Protein AF-A0A6B2CEX8-F1 (afdb_monomer)

pLDDT: mean 95.41, std 5.42, range [62.34, 98.5]

Sequence (78 aa):
MLAVEFRDRSWFSQDTVELCRSLGVTTVSVDTPIESWVVPSNEVVYLRLQGRVEWYAYEYSEEELEGLAGTIADVDPG

Radius of gyration: 12.55 Å; Cα contacts (8 Å, |Δi|>4): 129; chains: 1; bounding box: 32×22×28 Å

Secondary structure (DSSP, 8-state):
--EE---SGGG-SHHHHHHHHHTTPEEEEEESSS-EE---SSS--EEEE--SSSTT-----HHHHHHHHHHHHH----

Structure (mmCIF, N/CA/C/O backbone):
data_AF-A0A6B2CEX8-F1
#
_entry.id   AF-A0A6B2CEX8-F1
#
loop_
_atom_site.group_PDB
_atom_site.id
_atom_site.type_symbol
_atom_site.label_atom_id
_atom_site.label_alt_id
_atom_site.label_comp_id
_atom_site.label_asym_id
_atom_site.label_entity_id
_atom_site.label_seq_id
_atom_site.pdbx_PDB_ins_code
_atom_site.Cartn_x
_atom_site.Cartn_y
_atom_site.Cartn_z
_atom_site.occupancy
_atom_site.B_iso_or_equiv
_atom_site.auth_seq_id
_atom_site.auth_comp_id
_atom_site.auth_asym_id
_atom_site.auth_atom_id
_atom_site.pdbx_PDB_model_num
ATOM 1 N N . MET A 1 1 ? -4.210 -9.124 15.252 1.00 77.06 1 MET A N 1
ATOM 2 C CA . MET A 1 1 ? -4.664 -8.279 14.131 1.00 77.06 1 MET A CA 1
ATOM 3 C C . MET A 1 1 ? -4.886 -9.185 12.937 1.00 77.06 1 MET A C 1
ATOM 5 O O . MET A 1 1 ? -4.018 -10.009 12.672 1.00 77.06 1 MET A O 1
ATOM 9 N N . LEU A 1 2 ? -6.046 -9.100 12.288 1.00 95.81 2 LEU A N 1
ATOM 10 C CA . LEU A 1 2 ? -6.316 -9.811 11.039 1.00 95.81 2 LEU A CA 1
ATOM 11 C C . LEU A 1 2 ? -6.083 -8.835 9.883 1.00 95.81 2 LEU A C 1
ATOM 13 O O . LEU A 1 2 ? -6.585 -7.714 9.939 1.00 95.81 2 LEU A O 1
ATOM 17 N N . ALA A 1 3 ? -5.340 -9.262 8.864 1.00 97.75 3 ALA A N 1
ATOM 18 C CA . ALA A 1 3 ? -5.108 -8.486 7.654 1.00 97.75 3 ALA A CA 1
ATOM 19 C C . ALA A 1 3 ? -5.484 -9.311 6.418 1.00 97.75 3 ALA A C 1
ATOM 21 O O . ALA A 1 3 ? -5.264 -10.525 6.402 1.00 97.75 3 ALA A O 1
ATOM 22 N N . VAL A 1 4 ? -6.061 -8.664 5.405 1.00 98.00 4 VAL A N 1
ATOM 23 C CA . VAL A 1 4 ? -6.520 -9.318 4.170 1.00 98.00 4 VAL A CA 1
ATOM 24 C C . VAL A 1 4 ? -5.958 -8.585 2.959 1.00 98.00 4 VAL A C 1
ATOM 26 O O . VAL A 1 4 ? -6.083 -7.369 2.845 1.00 98.00 4 VAL A O 1
ATOM 29 N N . GLU A 1 5 ? -5.341 -9.346 2.056 1.00 98.19 5 GLU A N 1
ATOM 30 C CA . GLU A 1 5 ? -4.855 -8.869 0.761 1.00 98.19 5 GLU A CA 1
ATOM 31 C C . GLU A 1 5 ? -5.783 -9.353 -0.349 1.00 98.19 5 GLU A C 1
ATOM 33 O O . GLU A 1 5 ? -6.071 -10.549 -0.451 1.00 98.19 5 GLU A O 1
ATOM 38 N N . PHE A 1 6 ? -6.203 -8.429 -1.208 1.00 97.50 6 PHE A N 1
ATOM 39 C CA . PHE A 1 6 ? -6.983 -8.728 -2.401 1.00 97.50 6 PHE A CA 1
ATOM 40 C C . PHE A 1 6 ? -6.076 -8.794 -3.634 1.00 97.50 6 PHE A C 1
ATOM 42 O O . PHE A 1 6 ? -5.070 -8.094 -3.720 1.00 97.50 6 PHE A O 1
ATOM 49 N N . ARG A 1 7 ? -6.425 -9.660 -4.593 1.00 96.38 7 ARG A N 1
ATOM 50 C CA . ARG A 1 7 ? -5.665 -9.853 -5.846 1.00 96.38 7 ARG A CA 1
ATOM 51 C C . ARG A 1 7 ? -6.464 -9.583 -7.114 1.00 96.38 7 ARG A C 1
ATOM 53 O O . ARG A 1 7 ? -5.901 -9.639 -8.201 1.00 96.38 7 ARG A O 1
ATOM 60 N N . ASP A 1 8 ? -7.757 -9.319 -6.979 1.00 96.81 8 ASP A N 1
ATOM 61 C CA . ASP A 1 8 ? -8.614 -8.964 -8.102 1.00 96.81 8 ASP A CA 1
ATOM 62 C C . ASP A 1 8 ? -8.948 -7.474 -8.029 1.00 96.81 8 ASP A C 1
ATOM 64 O O . ASP A 1 8 ? -9.260 -6.957 -6.952 1.00 96.81 8 ASP A O 1
ATOM 68 N N . ARG A 1 9 ? -8.885 -6.795 -9.181 1.00 96.44 9 ARG A N 1
ATOM 69 C CA . ARG A 1 9 ? -9.105 -5.349 -9.286 1.00 96.44 9 ARG A CA 1
ATOM 70 C C . ARG A 1 9 ? -10.468 -4.904 -8.773 1.00 96.44 9 ARG A C 1
ATOM 72 O O . ARG A 1 9 ? -10.592 -3.762 -8.345 1.00 96.44 9 ARG A O 1
ATOM 79 N N . SER A 1 10 ? -11.472 -5.782 -8.768 1.00 97.31 10 SER A N 1
ATOM 80 C CA . SER A 1 10 ? -12.808 -5.448 -8.266 1.00 97.31 10 SER A CA 1
ATOM 81 C C . SER A 1 10 ? -12.832 -5.045 -6.787 1.00 97.31 10 SER A C 1
ATOM 83 O O . SER A 1 10 ? -13.813 -4.458 -6.341 1.00 97.31 10 SER A O 1
ATOM 85 N N . TRP A 1 11 ? -11.789 -5.384 -6.023 1.00 97.75 11 TRP A N 1
ATOM 86 C CA . TRP A 1 11 ? -11.693 -5.118 -4.585 1.00 97.75 11 TRP A CA 1
ATOM 87 C C . TRP A 1 11 ? -10.871 -3.873 -4.235 1.00 97.75 11 TRP A C 1
ATOM 89 O O . TRP A 1 11 ? -10.847 -3.468 -3.076 1.00 97.75 11 TRP A O 1
ATOM 99 N N . PHE A 1 12 ? -10.208 -3.236 -5.203 1.00 97.25 12 PHE A N 1
ATOM 100 C CA . PHE A 1 12 ? -9.471 -1.993 -4.961 1.00 97.25 12 PHE A CA 1
ATOM 101 C C . PHE A 1 12 ? -10.432 -0.801 -5.023 1.00 97.25 12 PHE A C 1
ATOM 103 O O . PHE A 1 12 ? -10.471 -0.041 -5.988 1.00 97.25 12 PHE A O 1
ATOM 110 N N . SER A 1 13 ? -11.279 -0.685 -4.000 1.00 97.44 13 SER A N 1
ATOM 111 C CA . SER A 1 13 ? -12.332 0.326 -3.916 1.00 97.44 13 SER A CA 1
ATOM 112 C C . SER A 1 13 ? -12.526 0.834 -2.492 1.00 97.44 13 SER A C 1
ATOM 114 O O . SER A 1 13 ? -12.227 0.142 -1.516 1.00 97.44 13 SER A O 1
ATOM 116 N N . GLN A 1 14 ? -13.087 2.038 -2.374 1.00 96.56 14 GLN A N 1
ATOM 117 C CA . GLN A 1 14 ? -13.421 2.632 -1.081 1.00 96.56 14 GLN A CA 1
ATOM 118 C C . GLN A 1 14 ? -14.426 1.775 -0.293 1.00 96.56 14 GLN A C 1
ATOM 120 O O . GLN A 1 14 ? -14.246 1.584 0.907 1.00 96.56 14 GLN A O 1
ATOM 125 N N . ASP A 1 15 ? -15.411 1.177 -0.971 1.00 98.19 15 ASP A N 1
ATOM 126 C CA . ASP A 1 15 ? -16.389 0.268 -0.356 1.00 98.19 15 ASP A CA 1
ATOM 127 C C . ASP A 1 15 ? -15.703 -0.917 0.344 1.00 98.19 15 ASP A C 1
ATOM 129 O O . ASP A 1 15 ? -16.107 -1.332 1.431 1.00 98.19 15 ASP A O 1
ATOM 133 N N . THR A 1 16 ? -14.625 -1.445 -0.248 1.00 97.94 16 THR A N 1
ATOM 134 C CA . THR A 1 16 ? -13.834 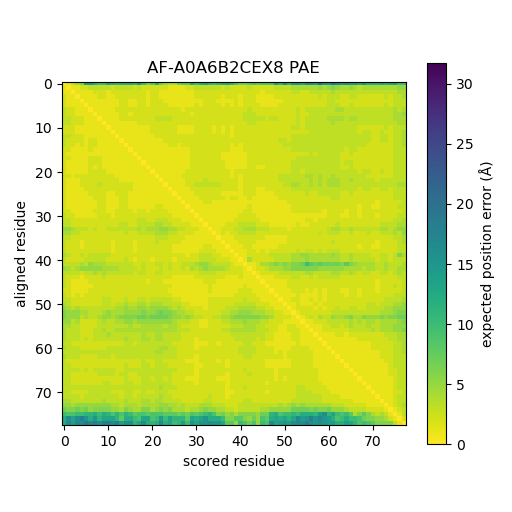-2.529 0.354 1.00 97.94 16 THR A CA 1
ATOM 135 C C . THR A 1 16 ? -13.098 -2.051 1.605 1.00 97.94 16 THR A C 1
ATOM 137 O O . THR A 1 16 ? -13.109 -2.744 2.624 1.00 97.94 16 THR A O 1
ATOM 140 N N . VAL A 1 17 ? -12.506 -0.853 1.567 1.00 97.12 17 VAL A N 1
ATOM 141 C CA . VAL A 1 17 ? -11.829 -0.255 2.733 1.00 97.12 17 VAL A CA 1
ATOM 142 C C . VAL A 1 17 ? -12.815 -0.036 3.879 1.00 97.12 17 VAL A C 1
ATOM 144 O O . VAL A 1 17 ? -12.510 -0.361 5.028 1.00 97.12 17 VAL A O 1
ATOM 147 N N . GLU A 1 18 ? -14.009 0.474 3.580 1.00 97.56 18 GLU A N 1
ATOM 148 C CA . GLU A 1 18 ? -15.073 0.702 4.560 1.00 97.56 18 GLU A CA 1
ATOM 149 C C . GLU A 1 18 ? -15.609 -0.603 5.149 1.00 97.56 18 GLU A C 1
ATOM 151 O O . GLU A 1 18 ? -15.785 -0.700 6.367 1.00 97.56 18 GLU A O 1
ATOM 156 N N . LEU A 1 19 ? -15.784 -1.637 4.321 1.00 97.88 19 LEU A N 1
ATOM 157 C CA . LEU A 1 19 ? -16.128 -2.976 4.786 1.00 97.88 19 LEU A CA 1
ATOM 158 C C . LEU A 1 19 ? -15.069 -3.505 5.761 1.00 97.88 19 LEU A C 1
ATOM 160 O O . LEU A 1 19 ? -15.408 -3.892 6.881 1.00 97.88 19 LEU A O 1
ATOM 164 N N . CYS A 1 20 ? -13.790 -3.484 5.381 1.00 97.31 20 CYS A N 1
ATOM 165 C CA . CYS A 1 20 ? -12.698 -3.931 6.244 1.00 97.31 20 CYS A CA 1
ATOM 166 C C . CYS A 1 20 ? -12.628 -3.126 7.549 1.00 97.31 20 CYS A C 1
ATOM 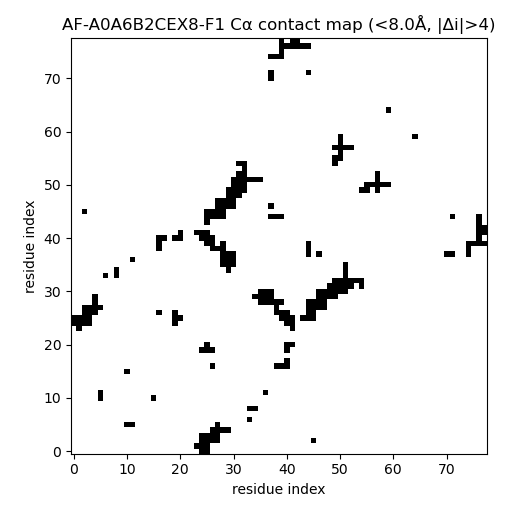168 O O . CYS A 1 20 ? -12.493 -3.724 8.619 1.00 97.31 20 CYS A O 1
ATOM 170 N N . ARG A 1 21 ? -12.812 -1.800 7.484 1.00 96.19 21 ARG A N 1
ATOM 171 C CA . ARG A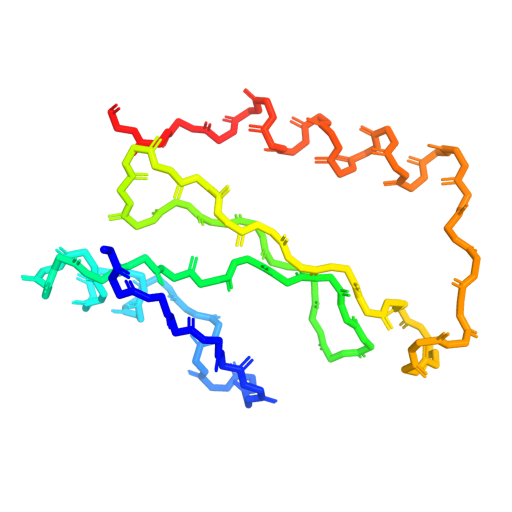 1 21 ? -12.898 -0.923 8.662 1.00 96.19 21 ARG A CA 1
ATOM 172 C C . ARG A 1 21 ? -14.036 -1.346 9.591 1.00 96.19 21 ARG A C 1
ATOM 174 O O . ARG A 1 21 ? -13.808 -1.522 10.784 1.00 96.19 21 ARG A O 1
ATOM 181 N N . SER A 1 22 ? -15.235 -1.581 9.052 1.00 97.12 22 SER A N 1
ATOM 182 C CA . SER A 1 22 ? -16.408 -2.002 9.838 1.00 97.12 22 SER A CA 1
ATOM 183 C C . SER A 1 22 ? -16.218 -3.355 10.538 1.00 97.12 22 SER A C 1
ATOM 185 O O . SER A 1 22 ? -16.784 -3.591 11.604 1.00 97.12 22 SER A O 1
ATOM 187 N N . LEU A 1 23 ? -15.386 -4.228 9.962 1.00 96.88 23 LEU A N 1
ATOM 188 C CA . LEU A 1 23 ? -15.058 -5.550 10.495 1.00 96.88 23 LEU A CA 1
ATOM 189 C C . LEU A 1 23 ? -13.835 -5.546 11.429 1.00 96.88 23 LEU A C 1
ATOM 191 O O . LEU A 1 23 ? -13.489 -6.594 11.975 1.00 96.88 23 LEU A O 1
ATOM 195 N N . GLY A 1 24 ? -13.154 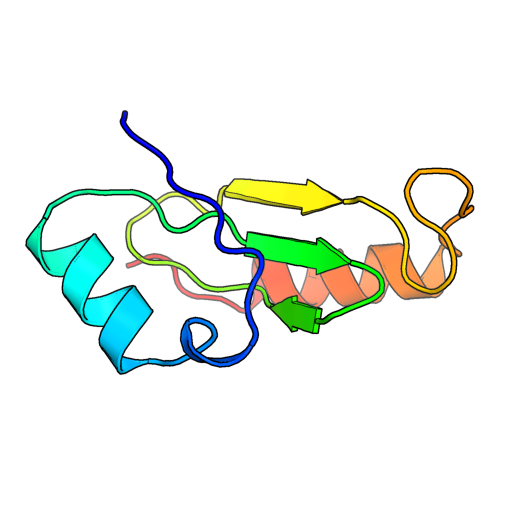-4.408 11.602 1.00 95.38 24 GLY A N 1
ATOM 196 C CA . GLY A 1 24 ? -11.902 -4.326 12.363 1.00 95.38 24 GLY A CA 1
ATOM 197 C C . GLY A 1 24 ? -10.731 -5.070 11.705 1.00 95.38 24 GLY A C 1
ATOM 198 O O . GLY A 1 24 ? -9.820 -5.532 12.393 1.00 95.38 24 GLY A O 1
ATOM 199 N N . VAL A 1 25 ? -10.764 -5.217 10.379 1.00 96.75 25 VAL A N 1
ATOM 200 C CA . VAL A 1 25 ? -9.743 -5.899 9.575 1.00 96.75 25 VAL A CA 1
ATOM 201 C C . VAL A 1 25 ? -8.840 -4.867 8.904 1.00 96.75 25 VAL A C 1
ATOM 203 O O . VAL A 1 25 ? -9.310 -3.877 8.339 1.0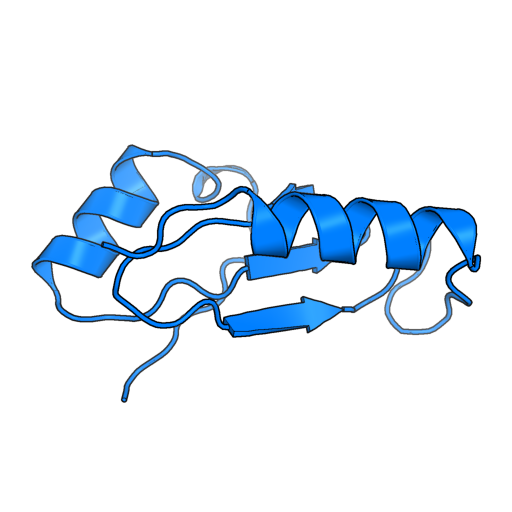0 96.75 25 VAL A O 1
ATOM 206 N N . THR A 1 26 ? -7.530 -5.110 8.930 1.00 97.00 26 THR A N 1
ATOM 207 C CA . THR A 1 26 ? -6.561 -4.294 8.189 1.00 97.00 26 THR A CA 1
ATOM 208 C C . THR A 1 26 ? -6.581 -4.688 6.711 1.00 97.00 26 THR A C 1
ATOM 210 O O . THR A 1 26 ? -6.320 -5.840 6.359 1.00 97.00 26 THR A O 1
ATOM 213 N N . THR A 1 27 ? -6.880 -3.735 5.835 1.00 97.50 27 THR A N 1
ATOM 214 C CA . THR A 1 27 ? -6.710 -3.908 4.389 1.00 97.50 27 THR A CA 1
ATOM 215 C C . THR A 1 27 ? -5.221 -3.852 4.090 1.00 97.50 27 THR A C 1
ATOM 217 O O . THR A 1 27 ? -4.547 -2.900 4.482 1.00 97.50 27 THR A O 1
ATOM 220 N N . VAL A 1 28 ? -4.685 -4.879 3.436 1.00 98.06 28 VAL A N 1
ATOM 221 C CA . VAL A 1 28 ? -3.283 -4.870 3.017 1.00 98.06 28 VAL A CA 1
ATOM 222 C C . VAL A 1 28 ? -3.153 -3.939 1.816 1.00 98.06 28 VAL A C 1
ATOM 224 O O . VAL A 1 28 ? -3.744 -4.189 0.767 1.00 98.06 28 VAL A O 1
ATOM 227 N N . SER A 1 29 ? -2.374 -2.877 1.988 1.00 97.81 29 SER A N 1
ATOM 228 C CA . SER A 1 29 ? -1.888 -2.039 0.896 1.00 97.81 29 SER A CA 1
ATOM 229 C C . SER A 1 29 ? -0.898 -2.833 0.046 1.00 97.81 29 SER A C 1
ATOM 231 O O . SER A 1 29 ? -0.123 -3.641 0.572 1.00 97.81 29 SER A O 1
ATOM 233 N N . VAL A 1 30 ? -0.905 -2.617 -1.264 1.00 98.19 30 VAL A N 1
ATOM 234 C CA . VAL A 1 30 ? -0.124 -3.416 -2.214 1.00 98.19 30 VAL A CA 1
ATOM 235 C C . VAL A 1 30 ? 0.576 -2.534 -3.237 1.00 98.19 30 VAL A C 1
ATOM 237 O O . VAL A 1 30 ? 0.016 -1.542 -3.686 1.00 98.19 30 VAL A O 1
ATOM 240 N N . ASP A 1 31 ? 1.777 -2.925 -3.645 1.00 98.12 31 ASP A N 1
ATOM 241 C CA . ASP A 1 31 ? 2.413 -2.413 -4.859 1.00 98.12 31 ASP A CA 1
ATOM 242 C C . ASP A 1 31 ? 2.830 -3.617 -5.714 1.00 98.12 31 ASP A C 1
ATOM 244 O O . ASP A 1 31 ? 3.735 -4.379 -5.362 1.00 98.12 31 ASP A O 1
ATOM 248 N N . THR A 1 32 ? 2.058 -3.852 -6.776 1.00 97.62 32 THR A N 1
ATOM 249 C CA . THR A 1 32 ? 2.060 -5.085 -7.578 1.00 97.62 32 THR A CA 1
ATOM 250 C C . THR A 1 32 ? 1.989 -4.768 -9.072 1.00 97.62 32 THR A C 1
ATOM 252 O O . THR A 1 32 ? 1.649 -3.642 -9.438 1.00 97.62 32 THR A O 1
ATOM 255 N N . PRO A 1 33 ? 2.144 -5.765 -9.967 1.00 96.69 33 PRO A N 1
ATOM 256 C CA . PRO A 1 33 ? 1.884 -5.562 -11.391 1.00 96.69 33 PRO A CA 1
ATOM 257 C C . PRO A 1 33 ? 0.403 -5.332 -11.736 1.00 96.69 33 PRO A C 1
ATOM 259 O O . PRO A 1 33 ? 0.070 -4.981 -12.867 1.00 96.69 33 PRO A O 1
ATOM 262 N N . ILE A 1 34 ? -0.515 -5.578 -10.793 1.00 95.25 34 ILE A N 1
ATOM 263 C CA . ILE A 1 34 ? -1.959 -5.414 -11.009 1.00 95.25 34 ILE A CA 1
ATOM 264 C C . ILE A 1 34 ? -2.409 -4.008 -10.623 1.00 95.25 34 ILE A C 1
ATOM 266 O O . ILE A 1 34 ? -3.226 -3.434 -11.352 1.00 95.25 34 ILE A O 1
ATOM 270 N N . GLU A 1 35 ? -1.912 -3.517 -9.486 1.00 95.94 35 GLU A N 1
ATOM 271 C CA . GLU A 1 35 ? -2.307 -2.263 -8.849 1.00 95.94 35 GLU A CA 1
ATOM 272 C C . GLU A 1 35 ? -1.236 -1.762 -7.859 1.00 95.94 35 GLU A C 1
ATOM 274 O O . GLU A 1 35 ? -0.548 -2.576 -7.225 1.00 95.94 35 GLU A O 1
ATOM 279 N N . SER A 1 36 ? -1.147 -0.435 -7.700 1.00 96.69 36 SER A N 1
ATOM 280 C CA . SER A 1 36 ? -0.425 0.243 -6.614 1.00 96.69 36 SER A CA 1
ATOM 281 C C . SER A 1 36 ? -1.429 1.012 -5.754 1.00 96.69 36 SER A C 1
ATOM 283 O O . SER A 1 36 ? -1.995 2.020 -6.173 1.00 96.69 36 S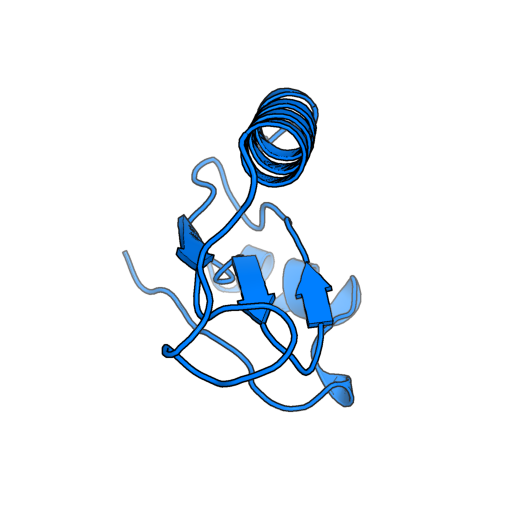ER A O 1
ATOM 285 N N . TRP A 1 37 ? -1.703 0.494 -4.557 1.00 97.25 37 TRP A N 1
ATOM 286 C CA . TRP A 1 37 ? -2.799 0.944 -3.706 1.00 97.25 37 TRP A CA 1
ATOM 287 C C . TRP A 1 37 ? -2.377 1.003 -2.242 1.00 97.25 37 TRP A C 1
ATOM 289 O O . TRP A 1 37 ? -2.186 -0.025 -1.588 1.00 97.25 37 TRP A O 1
ATOM 299 N N . VAL A 1 38 ? -2.254 2.228 -1.731 1.00 97.12 38 VAL A N 1
ATOM 300 C CA . VAL A 1 38 ? -1.943 2.522 -0.330 1.00 97.12 38 VAL A CA 1
ATOM 301 C C . VAL A 1 38 ? -3.183 3.108 0.329 1.00 97.12 38 VAL A C 1
ATOM 303 O O . VAL A 1 38 ? -3.628 4.194 -0.032 1.00 97.12 38 VAL A O 1
ATOM 306 N N . VAL A 1 39 ? -3.757 2.373 1.281 1.00 96.06 39 VAL A N 1
ATOM 307 C CA . VAL A 1 39 ? -4.979 2.764 1.989 1.00 96.06 39 VAL A CA 1
ATOM 308 C C . VAL A 1 39 ? -4.949 2.344 3.457 1.00 96.06 39 VAL A C 1
ATOM 310 O O . VAL A 1 39 ? -4.529 1.227 3.776 1.00 96.06 39 VAL A O 1
ATOM 313 N N . PRO A 1 40 ? -5.471 3.187 4.359 1.00 95.12 40 PRO A N 1
ATOM 314 C CA . PRO A 1 40 ? -5.743 2.793 5.728 1.00 95.12 40 PRO A CA 1
ATOM 315 C C . PRO A 1 40 ? -7.201 2.348 5.912 1.00 95.12 40 PRO A C 1
ATOM 317 O O . PRO A 1 40 ? -8.151 3.075 5.605 1.00 95.12 40 PRO A O 1
ATOM 320 N N . SER A 1 41 ? -7.404 1.168 6.502 1.00 94.88 41 SER A N 1
ATOM 321 C CA . SER A 1 41 ? -8.705 0.794 7.085 1.00 94.88 41 SER A CA 1
ATOM 322 C C . SER A 1 41 ? -8.748 0.962 8.608 1.00 94.88 41 SER A C 1
ATOM 324 O O . SER A 1 41 ? -9.825 0.864 9.191 1.00 94.88 41 SER A O 1
ATOM 326 N N . ASN A 1 42 ? -7.604 1.233 9.241 1.00 91.56 42 ASN A N 1
ATOM 327 C CA . ASN A 1 42 ? -7.424 1.570 10.654 1.00 91.56 42 ASN A CA 1
ATOM 328 C C . ASN A 1 42 ? -6.065 2.274 10.851 1.00 91.56 42 ASN A C 1
ATOM 330 O O . ASN A 1 42 ? -5.370 2.528 9.867 1.00 91.56 42 ASN A O 1
ATOM 334 N N . GLU A 1 43 ? -5.671 2.493 12.111 1.00 91.44 43 GLU A N 1
ATOM 335 C CA . GLU A 1 43 ? -4.435 3.173 12.548 1.00 91.44 43 GLU A CA 1
ATOM 336 C C . GLU A 1 43 ? -3.119 2.541 12.027 1.00 91.44 43 GLU A C 1
ATOM 338 O O . GLU A 1 43 ? -2.029 3.045 12.297 1.00 91.44 43 GLU A O 1
ATOM 343 N N . VAL A 1 44 ? -3.183 1.416 11.304 1.00 91.81 44 VAL A N 1
ATOM 344 C CA . VAL A 1 44 ? -2.021 0.698 10.773 1.00 91.81 44 VAL A CA 1
ATOM 345 C C . VAL A 1 44 ? -2.131 0.526 9.261 1.00 91.81 44 VAL A C 1
ATOM 347 O O . VAL A 1 44 ? -3.006 -0.176 8.753 1.00 91.81 44 VAL A O 1
ATOM 350 N N . VAL A 1 45 ? -1.150 1.067 8.537 1.00 94.75 45 VAL A N 1
ATOM 351 C CA . VAL A 1 45 ? -0.922 0.753 7.122 1.00 94.75 45 VAL A CA 1
ATOM 352 C C . VAL A 1 45 ? -0.031 -0.485 7.026 1.00 94.75 45 VAL A C 1
ATOM 354 O O . VAL A 1 45 ? 1.146 -0.448 7.382 1.00 94.75 45 VAL A O 1
ATOM 357 N N . TYR A 1 46 ? -0.579 -1.597 6.530 1.00 96.50 46 TYR A N 1
ATOM 358 C CA . TYR A 1 46 ? 0.205 -2.791 6.199 1.00 96.50 46 TYR A CA 1
ATOM 359 C C . TYR A 1 46 ? 0.455 -2.814 4.691 1.00 96.50 46 TYR A C 1
ATOM 361 O O . TYR A 1 46 ? -0.407 -3.250 3.935 1.00 96.50 46 TYR A O 1
ATOM 369 N N . LEU A 1 47 ? 1.650 -2.404 4.259 1.00 97.12 47 LEU A N 1
ATOM 370 C CA . LEU A 1 47 ? 2.078 -2.463 2.859 1.00 97.12 47 LEU A CA 1
ATOM 371 C C . LEU A 1 47 ? 2.862 -3.745 2.547 1.00 97.12 47 LEU A C 1
ATOM 373 O O . LEU A 1 47 ? 3.745 -4.153 3.305 1.00 97.12 47 LEU A O 1
ATOM 377 N N . ARG A 1 48 ? 2.574 -4.365 1.400 1.00 98.00 48 ARG A N 1
ATOM 378 C CA . ARG A 1 48 ? 3.403 -5.414 0.797 1.00 98.00 48 ARG A CA 1
ATOM 379 C C . ARG A 1 48 ? 3.852 -4.983 -0.595 1.00 98.00 48 ARG A C 1
ATOM 381 O O . ARG A 1 48 ? 3.038 -4.549 -1.399 1.00 98.00 48 ARG A O 1
ATOM 388 N N . LEU A 1 49 ? 5.150 -5.125 -0.851 1.00 97.88 49 LEU A N 1
ATOM 389 C CA . LEU A 1 49 ? 5.778 -4.831 -2.136 1.00 97.88 49 LEU A CA 1
ATOM 390 C C . LEU A 1 49 ? 6.020 -6.146 -2.873 1.00 97.88 49 LEU A C 1
ATOM 392 O O . LEU A 1 49 ? 6.639 -7.062 -2.321 1.00 97.88 49 LEU A O 1
ATOM 396 N N . GLN A 1 50 ? 5.519 -6.258 -4.098 1.00 97.56 50 GLN A N 1
ATOM 397 C CA . GLN A 1 50 ? 5.699 -7.445 -4.932 1.00 97.56 50 GLN A CA 1
ATOM 398 C C . GLN A 1 50 ? 6.272 -7.129 -6.322 1.00 97.56 50 GLN A C 1
ATOM 400 O O . GLN A 1 50 ? 6.427 -8.057 -7.114 1.00 97.56 50 GLN A O 1
ATOM 405 N N . GLY A 1 51 ? 6.627 -5.874 -6.608 1.00 97.31 51 GLY A N 1
ATOM 406 C CA . GLY A 1 51 ? 7.146 -5.427 -7.903 1.00 97.31 51 GLY A CA 1
ATOM 407 C C . GLY A 1 51 ? 6.050 -4.919 -8.839 1.00 97.31 51 GLY A C 1
ATOM 408 O O . GLY A 1 51 ? 4.905 -5.332 -8.719 1.00 97.31 51 GLY A O 1
ATOM 409 N N . ARG A 1 52 ? 6.385 -4.040 -9.793 1.00 95.44 52 ARG A N 1
ATOM 410 C CA . ARG A 1 52 ? 5.394 -3.374 -10.673 1.00 95.44 52 ARG A CA 1
ATOM 411 C C . ARG A 1 52 ? 5.247 -3.967 -12.069 1.00 95.44 52 ARG A C 1
ATOM 413 O O . ARG A 1 52 ? 4.277 -3.677 -12.760 1.00 95.44 52 ARG A O 1
ATOM 420 N N . VAL A 1 53 ? 6.210 -4.777 -12.498 1.00 94.25 53 VAL A N 1
ATOM 421 C CA . VAL A 1 53 ? 6.214 -5.387 -13.838 1.00 94.25 53 VAL A CA 1
ATOM 422 C C . VAL A 1 53 ? 6.161 -6.902 -13.721 1.00 94.25 53 VAL A C 1
ATOM 424 O O . VAL A 1 53 ? 5.240 -7.529 -14.233 1.00 94.25 53 VAL A O 1
ATOM 427 N N . GLU A 1 54 ? 7.102 -7.477 -12.975 1.00 93.19 54 GLU A N 1
ATOM 428 C CA . GLU A 1 54 ? 7.185 -8.912 -12.723 1.00 93.19 54 GLU A CA 1
ATOM 429 C C . GLU A 1 54 ? 7.073 -9.195 -11.228 1.00 93.19 54 GLU A C 1
ATOM 431 O O . GLU A 1 54 ? 7.687 -8.520 -10.397 1.00 93.19 54 GLU A O 1
ATOM 436 N N . TRP A 1 55 ? 6.300 -10.223 -10.886 1.00 95.12 55 TRP A N 1
ATOM 437 C CA . TRP A 1 55 ? 6.098 -10.628 -9.500 1.00 95.12 55 TRP A CA 1
ATOM 438 C C . TRP A 1 55 ? 7.417 -11.069 -8.868 1.00 95.12 55 TRP A C 1
ATOM 440 O O . TRP A 1 55 ? 8.027 -12.044 -9.304 1.00 95.12 55 TRP A O 1
ATOM 450 N N . TYR A 1 56 ? 7.822 -10.379 -7.804 1.00 95.50 56 TYR A N 1
ATOM 451 C CA . TYR A 1 56 ? 9.003 -10.659 -6.978 1.00 95.50 56 TYR A CA 1
ATOM 452 C C . TYR A 1 56 ? 10.356 -10.584 -7.705 1.00 95.50 56 TYR A C 1
ATOM 454 O O . TYR A 1 56 ? 11.395 -10.763 -7.073 1.00 95.50 56 TYR A O 1
ATOM 462 N N . ALA A 1 57 ? 10.357 -10.295 -9.005 1.00 97.38 57 ALA A N 1
ATOM 463 C CA . ALA A 1 57 ? 11.536 -10.146 -9.849 1.00 97.38 57 ALA A CA 1
ATOM 464 C C . ALA A 1 57 ? 11.624 -8.701 -10.362 1.00 97.38 57 ALA A C 1
ATOM 466 O O . ALA A 1 57 ? 11.712 -8.450 -11.561 1.00 97.38 57 ALA A O 1
ATOM 467 N N . TYR A 1 58 ? 11.550 -7.750 -9.432 1.00 97.44 58 TYR A N 1
ATOM 468 C CA . TYR A 1 58 ? 11.573 -6.321 -9.711 1.00 97.44 58 TYR A CA 1
ATOM 469 C C . TYR A 1 58 ? 12.463 -5.607 -8.698 1.00 97.44 58 TYR A C 1
ATOM 471 O O . TYR A 1 58 ? 12.366 -5.858 -7.495 1.00 97.44 58 TYR A O 1
ATOM 479 N N . GLU A 1 59 ? 13.319 -4.721 -9.193 1.00 97.81 59 GLU A N 1
ATOM 480 C CA . GLU A 1 59 ? 14.146 -3.836 -8.383 1.00 97.81 59 GLU A CA 1
ATOM 481 C C . GLU A 1 59 ? 13.520 -2.446 -8.427 1.00 97.81 59 GLU A C 1
ATOM 483 O O . GLU A 1 59 ? 13.471 -1.817 -9.482 1.00 97.81 59 GLU A O 1
ATOM 488 N N . TYR A 1 60 ? 13.003 -1.999 -7.285 1.00 98.19 60 TYR A N 1
ATOM 489 C CA . TYR A 1 60 ? 12.466 -0.652 -7.162 1.00 98.19 60 TYR A CA 1
ATOM 490 C C . TYR A 1 60 ? 13.588 0.372 -7.267 1.00 98.19 60 TYR A C 1
ATOM 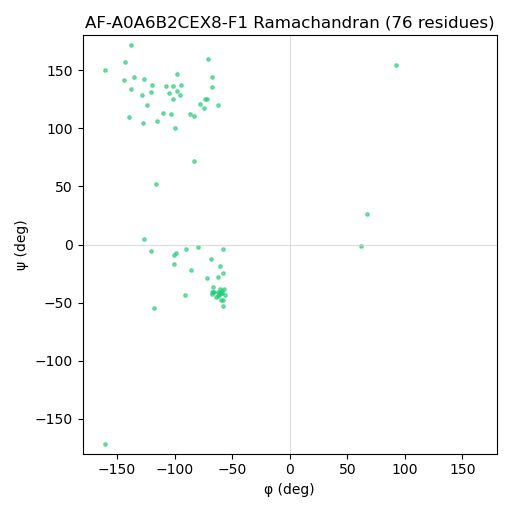492 O O . TYR A 1 60 ? 14.627 0.219 -6.618 1.00 98.19 60 TYR A O 1
ATOM 500 N N . SER A 1 61 ? 13.360 1.438 -8.031 1.00 98.31 61 SER A N 1
ATOM 501 C CA . SER A 1 61 ? 14.260 2.587 -7.996 1.00 98.31 61 SER A CA 1
ATOM 50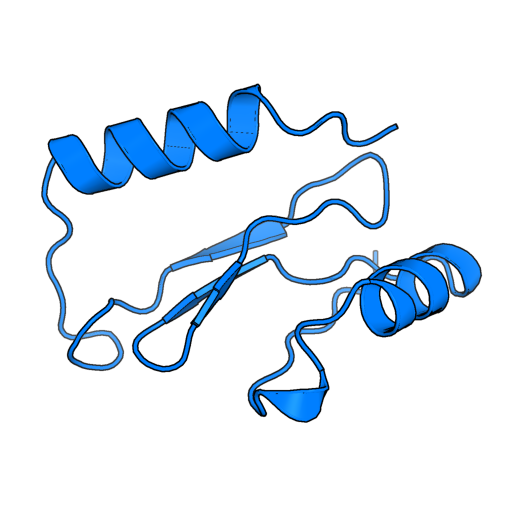2 C C . SER A 1 61 ? 14.113 3.354 -6.676 1.00 98.31 61 SER A C 1
ATOM 504 O O . SER A 1 61 ? 13.096 3.260 -5.985 1.00 98.31 61 SER A O 1
ATOM 506 N N . GLU A 1 62 ? 15.125 4.150 -6.332 1.00 98.50 62 GLU A N 1
ATOM 507 C CA . GLU A 1 62 ? 15.059 5.060 -5.183 1.00 98.50 62 GLU A CA 1
ATOM 508 C C . GLU A 1 62 ? 13.858 6.013 -5.291 1.00 98.50 62 GLU A C 1
ATOM 510 O O . GLU A 1 62 ? 13.089 6.129 -4.344 1.00 98.50 62 GLU A O 1
ATOM 515 N N . GLU A 1 63 ? 13.616 6.580 -6.477 1.00 98.44 63 GLU A N 1
ATOM 516 C CA . GLU A 1 63 ? 12.471 7.460 -6.756 1.00 98.44 63 GLU A CA 1
ATOM 517 C C . GLU A 1 63 ? 11.120 6.766 -6.498 1.00 98.44 63 GLU A C 1
ATOM 519 O O . GLU A 1 63 ? 10.200 7.362 -5.937 1.00 98.44 63 GLU A O 1
ATOM 524 N N . GLU A 1 64 ? 10.984 5.488 -6.866 1.00 97.81 64 GLU A N 1
ATOM 525 C CA . GLU A 1 64 ? 9.756 4.730 -6.607 1.00 97.81 64 GLU A CA 1
ATOM 526 C C . GLU A 1 64 ? 9.530 4.494 -5.113 1.00 97.81 64 GLU A C 1
ATOM 528 O O . GLU A 1 64 ? 8.396 4.601 -4.635 1.00 97.81 64 GLU A O 1
ATOM 533 N N . LEU A 1 65 ? 10.599 4.181 -4.377 1.00 98.12 65 LEU A N 1
ATOM 534 C CA . LEU A 1 65 ? 10.546 3.979 -2.931 1.00 98.12 65 LEU A CA 1
ATOM 535 C C . LEU A 1 65 ? 10.242 5.286 -2.195 1.00 98.12 65 LEU A C 1
ATOM 537 O O . LEU A 1 65 ? 9.430 5.280 -1.271 1.00 98.12 65 LEU A O 1
ATOM 541 N N . GLU A 1 66 ? 10.836 6.400 -2.620 1.00 98.25 66 GLU A N 1
ATOM 542 C CA . GLU A 1 66 ? 10.544 7.733 -2.087 1.00 98.25 66 GLU A CA 1
ATOM 543 C C . GLU A 1 66 ? 9.087 8.131 -2.341 1.00 98.25 66 GLU A C 1
ATOM 545 O O . GLU A 1 66 ? 8.406 8.589 -1.423 1.00 98.25 66 GLU A O 1
ATOM 550 N N . GLY A 1 67 ? 8.567 7.893 -3.549 1.00 97.50 67 GLY A N 1
ATOM 551 C CA . GLY A 1 67 ? 7.163 8.155 -3.872 1.00 97.50 67 GLY A CA 1
ATOM 552 C C . GLY A 1 67 ? 6.189 7.320 -3.032 1.00 97.50 67 GLY A C 1
ATOM 553 O O . GLY A 1 67 ? 5.181 7.838 -2.538 1.00 97.50 67 GLY A O 1
ATOM 554 N N . LEU A 1 68 ? 6.503 6.038 -2.808 1.00 97.19 68 LEU A N 1
ATOM 555 C CA . LEU A 1 68 ? 5.730 5.176 -1.910 1.00 97.19 68 LEU A CA 1
ATOM 556 C C . LEU A 1 68 ? 5.797 5.674 -0.462 1.00 97.19 68 LEU A C 1
ATOM 558 O O . LEU A 1 68 ? 4.762 5.769 0.192 1.00 97.19 68 LEU A O 1
ATOM 562 N N . ALA A 1 69 ? 6.984 6.036 0.029 1.00 96.62 69 ALA A N 1
ATOM 563 C CA . ALA A 1 69 ? 7.161 6.570 1.376 1.00 96.62 69 ALA A CA 1
ATOM 564 C C . ALA A 1 69 ? 6.386 7.880 1.586 1.00 96.62 69 ALA A C 1
ATOM 566 O O . ALA A 1 69 ? 5.739 8.035 2.620 1.00 96.62 69 ALA A O 1
ATOM 567 N N . GLY A 1 70 ? 6.391 8.779 0.596 1.00 96.81 70 GLY A N 1
ATOM 568 C CA . GLY A 1 70 ? 5.579 9.997 0.608 1.00 96.81 70 GLY A CA 1
ATOM 569 C C . GLY A 1 70 ? 4.086 9.685 0.689 1.00 96.81 70 GLY A C 1
ATOM 570 O O . GLY A 1 70 ? 3.401 10.184 1.574 1.00 96.81 70 GLY A O 1
ATOM 571 N N . THR A 1 71 ? 3.604 8.754 -0.139 1.00 95.75 71 THR A N 1
ATOM 572 C CA . THR A 1 71 ? 2.198 8.313 -0.103 1.00 95.75 71 THR A CA 1
ATOM 573 C C . THR A 1 71 ? 1.808 7.752 1.269 1.00 95.75 71 THR A C 1
ATOM 575 O O . THR A 1 71 ? 0.728 8.050 1.768 1.00 95.75 71 THR A O 1
ATOM 578 N N . ILE A 1 72 ? 2.685 6.957 1.896 1.00 94.56 72 ILE A N 1
ATOM 579 C CA . ILE A 1 72 ? 2.465 6.395 3.239 1.00 94.56 72 ILE A CA 1
ATOM 580 C C . ILE A 1 72 ? 2.456 7.494 4.310 1.00 94.56 72 ILE A C 1
ATOM 582 O O . ILE A 1 72 ? 1.701 7.396 5.271 1.00 94.56 72 ILE A O 1
ATOM 586 N N . ALA A 1 73 ? 3.295 8.521 4.169 1.00 92.69 73 ALA A N 1
ATOM 587 C CA . ALA A 1 73 ? 3.346 9.642 5.103 1.00 92.69 73 ALA A CA 1
ATOM 588 C C . ALA A 1 73 ? 2.120 10.565 4.991 1.00 92.69 73 ALA A C 1
ATOM 590 O O . ALA A 1 73 ? 1.734 11.176 5.986 1.00 92.69 73 ALA A O 1
ATOM 591 N N . ASP A 1 74 ? 1.518 10.650 3.802 1.00 93.44 74 ASP A N 1
ATOM 592 C CA . ASP A 1 74 ? 0.369 11.514 3.517 1.00 93.44 74 ASP A CA 1
ATOM 593 C C . ASP A 1 74 ? -0.984 10.872 3.861 1.00 93.44 74 ASP A C 1
ATOM 595 O O . ASP A 1 74 ? -1.975 11.586 4.043 1.00 93.44 74 ASP A O 1
ATOM 599 N N . VAL A 1 75 ? -1.067 9.538 3.947 1.00 90.56 75 VAL A N 1
ATOM 600 C CA . VAL A 1 75 ? -2.300 8.877 4.396 1.00 90.56 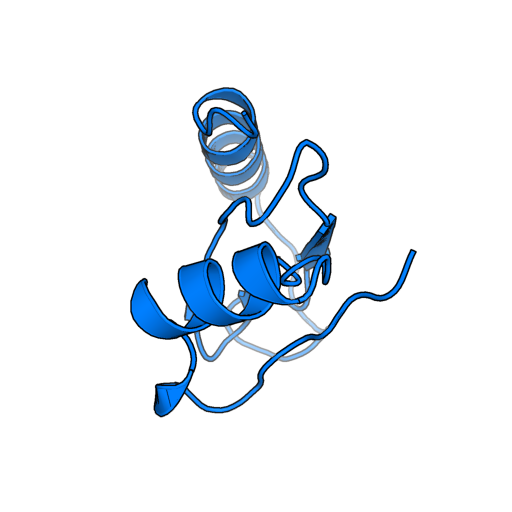75 VAL A CA 1
ATOM 601 C C . VAL A 1 75 ? -2.498 9.081 5.894 1.00 90.56 75 VAL A C 1
ATOM 603 O O . VAL A 1 75 ? -1.649 8.723 6.703 1.00 90.56 75 VAL A O 1
ATOM 606 N N . ASP A 1 76 ? -3.663 9.611 6.260 1.00 83.62 76 ASP A N 1
ATOM 607 C CA . ASP A 1 76 ? -4.131 9.679 7.643 1.00 83.62 76 ASP A CA 1
ATOM 608 C C . ASP A 1 76 ? -4.786 8.339 8.022 1.00 83.62 76 ASP A C 1
ATOM 610 O O . ASP A 1 76 ? -5.836 7.994 7.462 1.00 83.62 76 ASP A O 1
ATOM 614 N N . PRO A 1 77 ? -4.180 7.533 8.913 1.00 75.62 77 PRO A N 1
ATOM 615 C CA . PRO A 1 77 ? -4.710 6.224 9.252 1.00 75.62 77 PRO A CA 1
ATOM 616 C C . PRO A 1 77 ? -5.881 6.275 10.254 1.00 75.62 77 PRO A C 1
ATOM 618 O O . PRO A 1 77 ? -6.500 5.235 10.511 1.00 75.62 77 PRO A O 1
ATOM 621 N N . GLY A 1 78 ? -6.247 7.469 10.735 1.00 62.34 78 GLY A N 1
ATOM 622 C CA . GLY A 1 78 ? -7.330 7.696 11.694 1.00 62.34 78 GLY A CA 1
ATOM 623 C C . GLY A 1 78 ? -6.847 8.226 13.033 1.00 62.34 78 GLY A C 1
ATOM 624 O O . GLY A 1 78 ? -5.740 7.836 13.468 1.00 62.34 78 GLY A O 1
#

Mean predicted aligned error: 2.65 Å

Solvent-accessible surface area (backbone atoms only — not comparable to full-atom values): 4633 Å² total; per-residue (Å²): 137,56,71,50,75,79,89,55,78,92,56,78,44,70,69,46,39,52,52,28,34,78,70,70,28,33,39,44,15,38,35,32,62,88,50,77,46,86,53,54,29,36,78,52,74,46,74,48,82,34,25,64,78,36,80,76,69,51,84,80,50,70,68,56,52,51,52,51,51,49,53,60,69,70,56,78,35,115

Foldseek 3Di:
DAEDEDDDPVCLDPVNLCVCLVVVYFYAQEAELVDHGFAASAQDHHYDYQANNDGVPHDDDPVRVVVVVVVNVPYDND

Nearest PDB structures (foldseek):
  2c00-assembly2_B  TM=4.220E-01  e=1.074E+00  Pseudomonas aeruginosa
  6eri-assembly1_BS  TM=3.674E-01  e=8.403E+00  Spinacia oleracea